Protein AF-K2CWU6-F1 (afdb_monomer_lite)

Structure (mmCIF, N/CA/C/O backbone):
data_AF-K2CWU6-F1
#
_entry.id   AF-K2CWU6-F1
#
loop_
_atom_site.group_PDB
_atom_site.id
_atom_site.type_symbol
_atom_site.label_atom_id
_atom_site.label_alt_id
_atom_site.label_comp_id
_atom_site.label_asym_id
_atom_site.label_entity_id
_atom_site.label_seq_id
_atom_site.pdbx_PDB_ins_code
_atom_site.Cartn_x
_atom_site.Cartn_y
_atom_site.Cartn_z
_atom_site.occupancy
_atom_site.B_iso_or_equiv
_atom_site.auth_seq_id
_atom_site.auth_comp_id
_atom_site.auth_asym_id
_atom_site.auth_atom_id
_atom_site.pdbx_PDB_model_num
ATOM 1 N N . MET A 1 1 ? 36.953 8.836 18.615 1.00 40.66 1 MET A N 1
ATOM 2 C CA . MET A 1 1 ? 35.866 9.264 17.714 1.00 40.66 1 MET A CA 1
ATOM 3 C C . MET A 1 1 ? 35.891 8.273 16.570 1.00 40.66 1 MET A C 1
ATOM 5 O O . MET A 1 1 ? 36.720 8.415 15.684 1.00 40.66 1 MET A O 1
ATOM 9 N N . GLU A 1 2 ? 35.146 7.178 16.708 1.00 48.53 2 GLU A N 1
ATOM 10 C CA . GLU A 1 2 ? 35.132 6.111 15.705 1.00 48.53 2 GLU A CA 1
ATOM 11 C C . GLU A 1 2 ? 34.249 6.539 14.537 1.00 48.53 2 GLU A C 1
ATOM 13 O O . GLU A 1 2 ? 33.103 6.945 14.738 1.00 48.53 2 GLU A O 1
ATOM 18 N N . LEU A 1 3 ? 34.817 6.512 13.331 1.00 49.72 3 LEU A N 1
ATOM 19 C CA . LEU A 1 3 ? 34.055 6.625 12.099 1.00 49.72 3 LEU A CA 1
ATOM 20 C C . LEU A 1 3 ? 33.172 5.383 12.006 1.00 49.72 3 LEU A C 1
ATOM 22 O O . LEU A 1 3 ? 33.676 4.281 11.820 1.00 49.72 3 LEU A O 1
ATOM 26 N N . THR A 1 4 ? 31.862 5.561 12.138 1.00 55.44 4 THR A N 1
ATOM 27 C CA . THR A 1 4 ? 30.893 4.558 11.715 1.00 55.44 4 THR A CA 1
ATOM 28 C C . THR A 1 4 ? 31.068 4.350 10.214 1.00 55.44 4 THR A C 1
ATOM 30 O O . THR A 1 4 ? 30.602 5.153 9.405 1.00 55.44 4 THR A O 1
ATOM 33 N N . GLU A 1 5 ? 31.778 3.283 9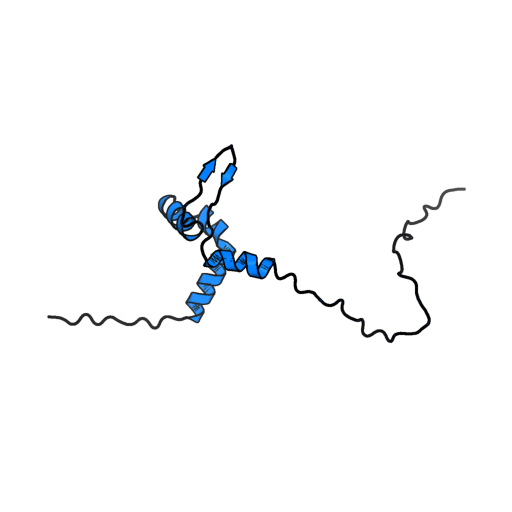.846 1.00 54.34 5 GLU A N 1
ATOM 34 C CA . GLU A 1 5 ? 31.727 2.695 8.512 1.00 54.34 5 GLU A CA 1
ATOM 35 C C . GLU A 1 5 ? 30.267 2.340 8.223 1.00 54.34 5 GLU A C 1
ATOM 37 O O . GLU A 1 5 ? 29.725 1.327 8.660 1.00 54.34 5 GLU A O 1
ATOM 42 N N . MET A 1 6 ? 29.587 3.249 7.533 1.00 57.53 6 MET A N 1
ATOM 43 C CA . MET A 1 6 ? 28.264 3.013 6.992 1.00 57.53 6 MET A CA 1
ATOM 44 C C . MET A 1 6 ? 28.461 2.099 5.786 1.00 57.53 6 MET A C 1
ATOM 46 O O . MET A 1 6 ? 28.736 2.570 4.684 1.00 57.53 6 MET A O 1
ATOM 50 N N . HIS A 1 7 ? 28.404 0.787 6.020 1.00 53.47 7 HIS A N 1
ATOM 51 C CA . HIS A 1 7 ? 28.363 -0.208 4.957 1.00 53.47 7 HIS A CA 1
ATOM 52 C C . HIS A 1 7 ? 27.221 0.161 4.007 1.00 53.47 7 HIS A C 1
ATOM 54 O O . HIS A 1 7 ? 26.045 0.058 4.354 1.00 53.47 7 HIS A O 1
ATOM 60 N N . ALA A 1 8 ? 27.574 0.649 2.820 1.00 58.06 8 ALA A N 1
ATOM 61 C CA . ALA A 1 8 ? 26.636 0.783 1.727 1.00 58.06 8 ALA A CA 1
ATOM 62 C C . ALA A 1 8 ? 26.312 -0.639 1.264 1.00 58.06 8 ALA A C 1
ATOM 64 O O . ALA A 1 8 ? 27.078 -1.238 0.513 1.00 58.06 8 ALA A O 1
ATOM 65 N N . GLU A 1 9 ? 25.222 -1.209 1.778 1.00 66.56 9 GLU A N 1
ATOM 66 C CA . GLU A 1 9 ? 24.635 -2.399 1.172 1.00 66.56 9 GLU A CA 1
ATOM 67 C C . GLU A 1 9 ? 24.347 -2.073 -0.293 1.00 66.56 9 GLU A C 1
ATOM 69 O O . GLU A 1 9 ? 23.639 -1.112 -0.613 1.00 66.56 9 GLU A O 1
ATOM 74 N N . GLU A 1 10 ? 24.960 -2.842 -1.189 1.00 71.50 10 GLU A N 1
ATOM 75 C CA . GLU A 1 10 ? 24.742 -2.729 -2.621 1.00 71.50 10 GLU A CA 1
ATOM 76 C C . GLU A 1 10 ? 23.289 -3.141 -2.893 1.00 71.50 10 GLU A C 1
ATOM 78 O O . GLU A 1 10 ? 22.930 -4.317 -2.895 1.00 71.50 10 GLU A O 1
ATOM 83 N N . MET A 1 11 ? 22.410 -2.144 -2.993 1.00 73.88 11 MET A N 1
ATOM 84 C CA . MET A 1 11 ? 20.978 -2.366 -3.133 1.00 73.88 11 MET A CA 1
ATOM 85 C C . MET A 1 11 ? 20.679 -2.881 -4.542 1.00 73.88 11 MET A C 1
ATOM 87 O O . MET A 1 11 ? 20.792 -2.139 -5.520 1.00 73.88 11 MET A O 1
ATOM 91 N N . ASP A 1 12 ? 20.254 -4.141 -4.644 1.00 88.31 12 ASP A N 1
ATOM 92 C CA . ASP A 1 12 ? 19.785 -4.721 -5.901 1.00 88.31 12 ASP A CA 1
ATOM 93 C C . ASP A 1 12 ? 18.472 -4.046 -6.329 1.00 88.31 12 ASP A C 1
ATOM 95 O O . ASP A 1 12 ? 17.373 -4.348 -5.852 1.00 88.31 12 ASP A O 1
ATOM 99 N N . VAL A 1 13 ? 18.600 -3.100 -7.259 1.00 90.19 13 VAL A N 1
ATOM 100 C CA . VAL A 1 13 ? 17.476 -2.364 -7.845 1.00 90.19 13 VAL A CA 1
ATOM 101 C C . VAL A 1 13 ? 16.485 -3.316 -8.521 1.00 90.19 13 VAL A C 1
ATOM 103 O O . VAL A 1 13 ? 15.278 -3.076 -8.471 1.00 90.19 13 VAL A O 1
ATOM 106 N N . GLY A 1 14 ? 16.962 -4.408 -9.124 1.00 91.25 14 GLY A N 1
ATOM 107 C CA . GLY A 1 14 ? 16.116 -5.412 -9.765 1.00 91.25 14 GLY A CA 1
ATOM 108 C C . GLY A 1 14 ? 15.235 -6.136 -8.753 1.00 91.25 14 GLY A C 1
ATOM 109 O O . GLY A 1 14 ? 14.019 -6.225 -8.947 1.00 91.25 14 GLY A O 1
ATOM 110 N N . ALA A 1 15 ? 15.822 -6.574 -7.638 1.00 90.06 15 ALA A N 1
ATOM 111 C CA . ALA A 1 15 ? 15.080 -7.182 -6.536 1.00 90.06 15 ALA A CA 1
ATOM 112 C C . ALA A 1 15 ? 14.052 -6.210 -5.930 1.00 90.06 15 ALA A C 1
ATOM 114 O O . ALA A 1 15 ? 12.904 -6.593 -5.688 1.00 90.06 15 ALA A O 1
ATOM 115 N N . LEU A 1 16 ? 14.426 -4.939 -5.747 1.00 90.56 16 LEU A N 1
ATOM 116 C CA . LEU A 1 16 ? 13.526 -3.914 -5.213 1.00 90.56 16 LEU A CA 1
ATOM 117 C C . LEU A 1 16 ? 12.327 -3.663 -6.136 1.00 90.56 16 LEU A C 1
ATOM 119 O O . LEU A 1 16 ? 11.187 -3.581 -5.671 1.00 90.56 16 LEU A O 1
ATOM 123 N N . LEU A 1 17 ? 12.566 -3.568 -7.445 1.00 90.88 17 LEU A N 1
ATOM 124 C CA . LEU A 1 17 ? 11.499 -3.405 -8.429 1.00 90.88 17 LEU A CA 1
ATOM 125 C C . LEU A 1 17 ? 10.582 -4.628 -8.457 1.00 90.88 17 LEU A C 1
ATOM 127 O O . LEU A 1 17 ? 9.364 -4.465 -8.430 1.00 90.88 17 LEU A O 1
ATOM 131 N N . ALA A 1 18 ? 11.139 -5.842 -8.461 1.00 91.12 18 ALA A N 1
ATOM 132 C CA . ALA A 1 18 ? 10.354 -7.075 -8.427 1.00 91.12 18 ALA A CA 1
ATOM 133 C C . ALA A 1 18 ? 9.447 -7.137 -7.187 1.00 91.12 18 ALA A C 1
ATOM 135 O O . ALA A 1 18 ? 8.259 -7.450 -7.300 1.00 91.12 18 ALA A O 1
ATOM 136 N N . TYR A 1 19 ? 9.980 -6.760 -6.022 1.00 90.12 19 TYR A N 1
ATOM 137 C CA . TYR A 1 19 ? 9.201 -6.641 -4.795 1.00 90.12 19 TYR A CA 1
ATOM 138 C C . TYR A 1 19 ? 8.080 -5.604 -4.930 1.00 90.12 19 TYR A C 1
ATOM 140 O O . TYR A 1 19 ? 6.928 -5.916 -4.635 1.00 90.12 19 TYR A O 1
ATOM 148 N N . ALA A 1 20 ? 8.387 -4.395 -5.412 1.00 88.69 20 ALA A N 1
ATOM 149 C CA . ALA A 1 20 ? 7.396 -3.335 -5.582 1.00 88.69 20 ALA A CA 1
ATOM 150 C C . ALA A 1 20 ? 6.263 -3.753 -6.535 1.00 88.69 20 ALA A C 1
ATOM 152 O O . ALA A 1 20 ? 5.091 -3.532 -6.231 1.00 88.69 20 ALA A O 1
ATOM 153 N N . TYR A 1 21 ? 6.593 -4.410 -7.652 1.00 88.25 21 TYR A N 1
ATOM 154 C CA . TYR A 1 21 ? 5.603 -4.944 -8.588 1.00 88.25 21 TYR A CA 1
ATOM 155 C C . TYR A 1 21 ? 4.697 -5.985 -7.942 1.00 88.25 21 TYR A C 1
ATOM 157 O O . TYR A 1 21 ? 3.479 -5.931 -8.126 1.00 88.25 21 TYR A O 1
ATOM 165 N N . ASN A 1 22 ? 5.277 -6.924 -7.194 1.00 90.31 22 ASN A N 1
ATOM 166 C CA . ASN A 1 22 ? 4.497 -7.944 -6.511 1.00 90.31 22 ASN A CA 1
ATOM 167 C C . ASN A 1 22 ? 3.592 -7.311 -5.447 1.00 90.31 22 ASN A C 1
ATOM 169 O O . ASN A 1 22 ? 2.392 -7.556 -5.442 1.00 90.31 22 ASN A O 1
ATOM 173 N N . PHE A 1 23 ? 4.140 -6.407 -4.632 1.00 89.56 23 PHE A N 1
ATOM 174 C CA . PHE A 1 23 ? 3.397 -5.691 -3.600 1.00 89.56 23 PHE A CA 1
ATOM 175 C C . PHE A 1 23 ? 2.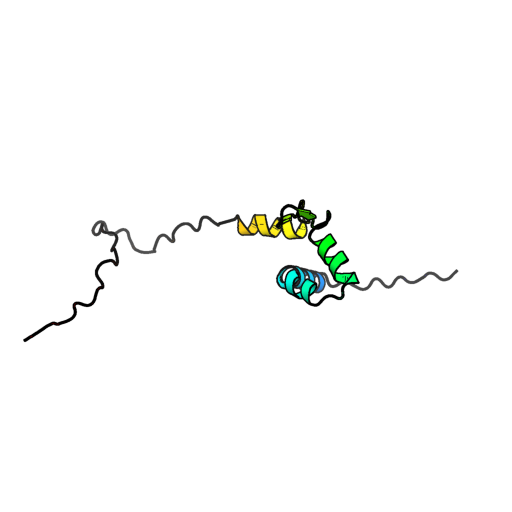188 -4.937 -4.162 1.00 89.56 23 PHE A C 1
ATOM 177 O O . PHE A 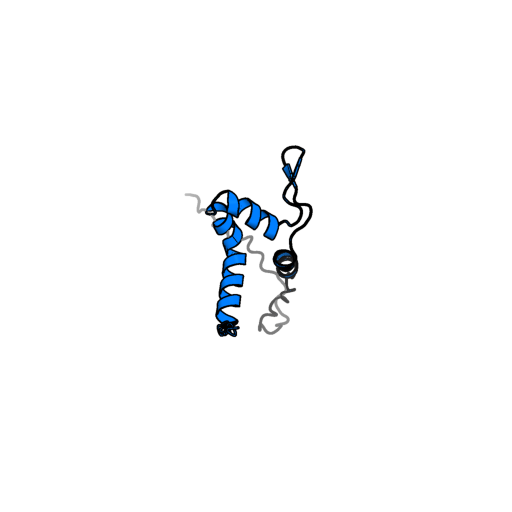1 23 ? 1.099 -5.055 -3.611 1.00 89.56 23 PHE A O 1
ATOM 184 N N . ILE A 1 24 ? 2.344 -4.197 -5.267 1.00 88.62 24 ILE A N 1
ATOM 185 C CA . ILE A 1 24 ? 1.230 -3.462 -5.893 1.00 88.62 24 ILE A CA 1
ATOM 186 C C . ILE A 1 24 ? 0.124 -4.419 -6.367 1.00 88.62 24 ILE A C 1
ATOM 188 O O . ILE A 1 24 ? -1.052 -4.075 -6.277 1.00 88.62 24 ILE A O 1
ATOM 192 N N . ARG A 1 25 ? 0.487 -5.614 -6.854 1.00 87.25 25 ARG A N 1
ATOM 193 C CA . ARG A 1 25 ? -0.456 -6.628 -7.361 1.00 87.25 25 ARG A CA 1
ATOM 194 C C . ARG A 1 25 ? -1.161 -7.429 -6.273 1.00 87.25 25 ARG A C 1
ATOM 196 O O . ARG A 1 25 ? -2.190 -8.016 -6.573 1.00 87.25 25 ARG A O 1
ATOM 203 N N . THR A 1 26 ? -0.587 -7.498 -5.076 1.00 92.06 26 THR A N 1
ATOM 204 C CA . THR A 1 26 ? -1.104 -8.294 -3.954 1.00 92.06 26 THR A CA 1
ATOM 205 C C . THR A 1 26 ? -1.400 -7.427 -2.732 1.00 92.06 26 THR A C 1
ATOM 207 O O . THR A 1 26 ? -1.362 -7.907 -1.593 1.00 92.06 26 THR A O 1
ATOM 210 N N . VAL A 1 27 ? -1.620 -6.126 -2.931 1.00 90.62 27 VAL A N 1
ATOM 211 C CA . VAL A 1 27 ? -1.754 -5.145 -1.847 1.00 90.62 27 VAL A CA 1
ATOM 212 C C . VAL A 1 27 ? -2.983 -5.432 -0.981 1.00 90.62 27 VAL A C 1
ATOM 214 O O . VAL A 1 27 ? -2.953 -5.233 0.231 1.00 90.62 27 VAL A O 1
ATOM 217 N N . GLU A 1 28 ? -4.047 -5.953 -1.584 1.00 89.94 28 GLU A N 1
ATOM 218 C CA . GLU A 1 28 ? -5.296 -6.330 -0.933 1.00 89.94 28 GLU A CA 1
ATOM 219 C C . GLU A 1 28 ? -5.111 -7.516 0.015 1.00 89.94 28 GLU A C 1
ATOM 221 O O . GLU A 1 28 ? -5.552 -7.454 1.163 1.00 89.94 28 GLU A O 1
ATOM 226 N N . ILE A 1 29 ? -4.382 -8.547 -0.423 1.00 93.19 29 ILE A N 1
ATOM 227 C CA . ILE A 1 29 ? -4.021 -9.704 0.407 1.00 93.19 29 ILE A CA 1
ATOM 228 C C . ILE A 1 29 ? -3.086 -9.244 1.528 1.00 93.19 29 ILE A C 1
ATOM 230 O O . ILE A 1 29 ? -3.307 -9.536 2.699 1.00 93.19 29 ILE A O 1
ATOM 234 N N . THR A 1 30 ? -2.096 -8.416 1.183 1.00 92.19 30 THR A N 1
ATOM 235 C CA . THR A 1 30 ? -1.135 -7.866 2.148 1.00 92.19 30 THR A CA 1
ATOM 236 C C . THR A 1 30 ? -1.832 -7.054 3.242 1.00 92.19 30 THR A C 1
ATOM 238 O O . THR A 1 30 ? -1.465 -7.141 4.412 1.00 92.19 30 THR A O 1
ATOM 241 N N . TRP A 1 31 ? -2.858 -6.271 2.896 1.00 92.69 31 TRP A N 1
ATOM 242 C CA . TRP A 1 31 ? -3.654 -5.531 3.874 1.00 92.69 31 TRP A CA 1
ATOM 243 C C . TRP A 1 31 ? -4.558 -6.448 4.706 1.00 92.69 31 TRP A C 1
ATOM 245 O O . TRP A 1 31 ? -4.736 -6.209 5.904 1.00 92.69 31 TRP A O 1
ATOM 255 N N . LEU A 1 32 ? -5.128 -7.495 4.101 1.00 93.12 32 LEU A N 1
ATOM 256 C CA . LEU A 1 32 ? -5.976 -8.461 4.797 1.00 93.12 32 LEU A CA 1
ATOM 257 C C . LEU A 1 32 ? -5.201 -9.182 5.909 1.00 93.12 32 LEU A C 1
ATOM 259 O O . LEU A 1 32 ? -5.689 -9.223 7.044 1.00 93.12 32 LEU A O 1
ATOM 263 N N . ASP A 1 33 ? -3.991 -9.641 5.594 1.00 95.12 33 ASP A N 1
ATOM 264 C CA . ASP A 1 33 ? -3.140 -10.448 6.476 1.00 95.12 33 ASP A CA 1
ATOM 265 C C . ASP A 1 33 ? -2.326 -9.613 7.479 1.00 95.12 33 ASP A C 1
ATOM 267 O O . ASP A 1 33 ? -1.802 -10.135 8.465 1.00 95.12 33 ASP A O 1
ATOM 271 N N . ALA A 1 34 ? -2.211 -8.301 7.258 1.00 93.31 34 ALA A N 1
ATOM 272 C CA . ALA A 1 34 ? -1.434 -7.428 8.127 1.00 93.31 34 ALA A CA 1
ATOM 273 C C . ALA A 1 34 ? -2.017 -7.334 9.556 1.00 93.31 34 ALA A C 1
ATOM 275 O O . ALA A 1 34 ? -3.236 -7.284 9.742 1.00 93.31 34 ALA A O 1
ATOM 276 N N . PRO A 1 35 ? -1.171 -7.201 10.594 1.00 94.56 35 PRO A N 1
ATOM 277 C CA . PRO A 1 35 ? -1.640 -6.865 11.936 1.00 94.56 35 PRO A CA 1
ATOM 278 C C . PRO A 1 35 ? -2.251 -5.457 11.960 1.00 94.56 35 PRO A C 1
ATOM 280 O O . PRO A 1 35 ? -1.8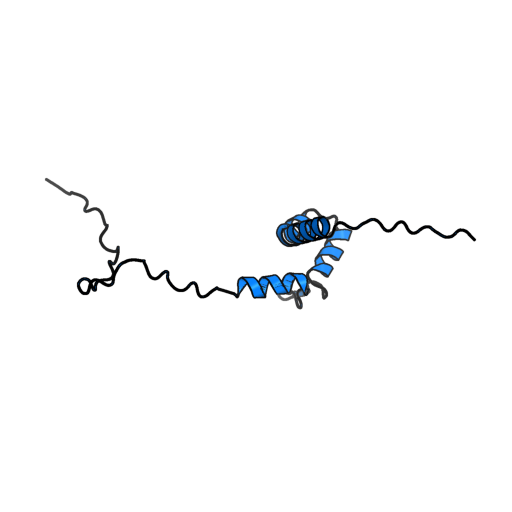97 -4.602 11.146 1.00 94.56 35 PRO A O 1
ATOM 283 N N . PHE A 1 36 ? -3.143 -5.194 12.920 1.00 89.56 36 PHE A N 1
ATOM 284 C CA . PHE A 1 36 ? -3.922 -3.949 13.006 1.00 89.56 36 PHE A CA 1
ATOM 285 C C . PHE A 1 36 ? -3.070 -2.672 12.868 1.00 89.56 36 PHE A C 1
ATOM 287 O O . PHE A 1 36 ? -3.371 -1.810 12.041 1.00 89.56 36 PHE A O 1
ATOM 294 N N . GLU A 1 37 ? -1.952 -2.599 13.592 1.00 88.62 37 GLU A N 1
ATOM 295 C CA . GLU A 1 37 ? -1.016 -1.463 13.546 1.00 88.62 37 GLU A CA 1
ATOM 296 C C . GLU A 1 37 ? -0.433 -1.213 12.145 1.00 88.62 37 GLU A C 1
ATOM 298 O O . GLU A 1 37 ? -0.194 -0.072 11.738 1.00 88.62 37 GLU A O 1
ATOM 303 N N . SER A 1 38 ? -0.221 -2.280 11.374 1.00 91.19 38 SER A N 1
ATOM 304 C CA . SER A 1 38 ? 0.282 -2.207 10.003 1.00 91.19 38 SER A CA 1
ATOM 305 C C . SER A 1 38 ? -0.828 -1.909 8.997 1.00 91.19 38 SER A C 1
ATOM 307 O O . SER A 1 38 ? -0.565 -1.224 8.010 1.00 91.19 38 SER A O 1
ATOM 309 N N . LYS A 1 39 ? -2.075 -2.333 9.254 1.00 91.62 39 LYS A N 1
ATOM 310 C CA . LYS A 1 39 ? -3.223 -2.038 8.378 1.00 91.62 39 LYS A CA 1
ATOM 311 C C . LYS A 1 39 ? -3.441 -0.545 8.207 1.00 91.62 39 LYS A C 1
ATOM 313 O O . LYS A 1 39 ? -3.617 -0.089 7.081 1.00 91.62 39 LYS A O 1
ATOM 318 N N . ILE A 1 40 ? -3.369 0.228 9.293 1.00 88.81 40 ILE A N 1
ATOM 319 C CA . ILE A 1 40 ? -3.533 1.688 9.224 1.00 88.81 40 ILE A CA 1
ATOM 320 C C . ILE A 1 40 ? -2.408 2.322 8.397 1.00 88.81 40 ILE A C 1
ATOM 322 O O . ILE A 1 40 ? -2.663 3.209 7.581 1.00 88.81 40 ILE A O 1
ATOM 326 N N . LYS A 1 41 ? -1.165 1.854 8.561 1.00 90.38 41 LYS A N 1
ATOM 327 C CA . LYS A 1 41 ? -0.014 2.350 7.789 1.00 90.38 41 LYS A CA 1
ATOM 328 C C . LYS A 1 41 ? -0.156 2.034 6.300 1.00 90.38 41 LYS A C 1
ATOM 330 O O . LYS A 1 41 ? 0.008 2.930 5.477 1.00 90.38 41 LYS A O 1
ATOM 335 N N . LEU A 1 42 ? -0.518 0.796 5.961 1.00 90.69 42 LEU A N 1
ATOM 336 C CA . LEU A 1 42 ? -0.775 0.367 4.583 1.00 90.69 42 LEU A CA 1
ATOM 337 C C . LEU A 1 42 ? -1.939 1.143 3.964 1.00 90.69 42 LEU A C 1
ATOM 339 O O . LEU A 1 42 ? -1.840 1.633 2.844 1.00 90.69 42 LEU A O 1
ATOM 343 N N . GLN A 1 43 ? -3.020 1.339 4.713 1.00 89.75 43 GLN A N 1
ATOM 344 C CA . GLN A 1 43 ? -4.165 2.108 4.245 1.00 89.75 43 GLN A CA 1
ATOM 345 C C . GLN A 1 43 ? -3.791 3.568 3.974 1.00 89.75 43 GLN A C 1
ATOM 347 O O . GLN A 1 43 ? -4.227 4.114 2.969 1.00 89.75 43 GLN A O 1
ATOM 352 N N . ARG A 1 44 ? -2.936 4.182 4.802 1.00 89.12 44 ARG A N 1
ATOM 353 C CA . ARG A 1 44 ? -2.402 5.535 4.560 1.00 89.12 44 ARG A CA 1
ATOM 354 C C . ARG A 1 44 ? -1.423 5.602 3.386 1.00 89.12 44 ARG A C 1
ATOM 356 O O . ARG A 1 44 ? -1.336 6.636 2.733 1.00 89.12 44 ARG A O 1
ATOM 363 N N . LEU A 1 45 ? -0.708 4.518 3.089 1.00 89.06 45 LEU A N 1
ATOM 364 C CA . LEU A 1 45 ? 0.145 4.425 1.900 1.00 89.06 45 LEU A CA 1
ATOM 365 C C . LEU A 1 45 ? -0.688 4.451 0.607 1.00 89.06 45 LEU A C 1
ATOM 367 O O . LEU A 1 45 ? -0.296 5.080 -0.377 1.00 89.06 45 LEU A O 1
ATOM 371 N N . ILE A 1 46 ? -1.841 3.780 0.612 1.00 89.06 46 ILE A N 1
ATOM 372 C CA . ILE A 1 46 ? -2.753 3.704 -0.540 1.00 89.06 46 ILE A CA 1
ATOM 373 C C . ILE A 1 46 ? -3.624 4.967 -0.623 1.00 89.06 46 ILE A C 1
ATOM 375 O O . ILE A 1 46 ? -3.753 5.569 -1.691 1.00 89.06 46 ILE A O 1
ATOM 379 N N . PHE A 1 47 ? -4.165 5.401 0.517 1.00 90.00 47 PHE A N 1
ATOM 380 C CA . PHE A 1 47 ? -5.038 6.560 0.688 1.00 90.00 47 PHE A CA 1
ATOM 381 C C . PHE A 1 47 ? -4.401 7.552 1.674 1.00 90.00 47 PHE A C 1
ATOM 383 O O . PHE A 1 47 ? -4.653 7.476 2.878 1.00 90.00 47 PHE A O 1
ATOM 390 N N . PRO A 1 48 ? -3.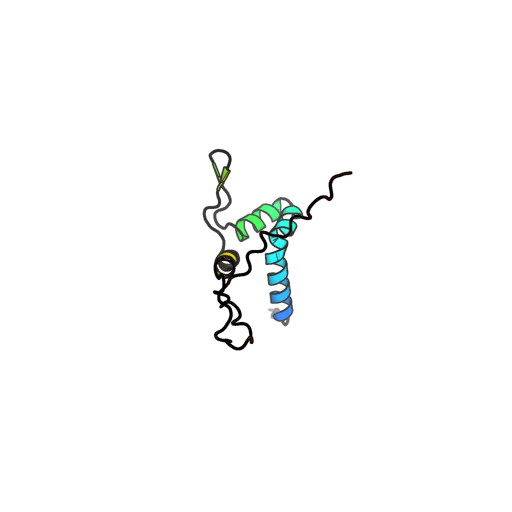588 8.514 1.201 1.00 89.25 48 PRO A N 1
ATOM 391 C CA . PRO A 1 48 ? -2.848 9.434 2.074 1.00 89.25 48 PRO A CA 1
ATOM 392 C C . PRO A 1 48 ? -3.724 10.276 3.003 1.00 89.25 48 PRO A C 1
ATOM 394 O O . PRO A 1 48 ? -3.284 10.674 4.077 1.00 89.25 48 PRO A O 1
ATOM 397 N N . LEU A 1 49 ? -4.965 10.541 2.594 1.00 87.81 49 LEU A N 1
ATOM 398 C CA . LEU A 1 49 ? -5.954 11.277 3.384 1.00 87.81 49 LEU A CA 1
ATOM 399 C C . LEU A 1 49 ? -6.827 10.357 4.257 1.00 87.81 49 LEU A C 1
ATOM 401 O O . LEU A 1 49 ? -7.709 10.832 4.960 1.00 87.81 49 LEU A O 1
ATOM 405 N N . GLY A 1 50 ? -6.566 9.049 4.240 1.00 86.19 50 GLY A N 1
ATOM 406 C CA . GLY A 1 50 ? -7.391 8.039 4.887 1.00 86.19 50 GLY A CA 1
ATOM 407 C C . GLY A 1 50 ? -8.621 7.654 4.067 1.00 86.19 50 GLY A C 1
ATOM 408 O O . GLY A 1 50 ? -8.777 8.036 2.906 1.00 86.19 50 GLY A O 1
ATOM 409 N N . VAL A 1 51 ? -9.476 6.848 4.692 1.00 85.50 51 VAL A N 1
ATOM 410 C CA . VAL A 1 51 ? -10.780 6.448 4.156 1.00 85.50 51 VAL A CA 1
ATOM 411 C C . VAL A 1 51 ? -11.836 6.989 5.103 1.00 85.50 51 VAL A C 1
ATOM 413 O O . VAL A 1 51 ? -11.742 6.788 6.314 1.00 85.50 51 VAL A O 1
ATOM 416 N N . GLU A 1 52 ? -12.826 7.670 4.547 1.00 85.31 52 GLU A N 1
ATOM 417 C CA . GLU A 1 52 ? -13.954 8.213 5.291 1.00 85.31 52 GLU A CA 1
ATOM 418 C C . GLU A 1 52 ? -15.159 7.294 5.116 1.00 85.31 52 GLU A C 1
ATOM 420 O O . GLU A 1 52 ? -15.345 6.691 4.061 1.00 85.31 52 GLU A O 1
ATOM 425 N N . TYR A 1 53 ? -15.990 7.177 6.147 1.00 84.25 53 TYR A N 1
ATOM 426 C CA . TYR A 1 53 ? -17.266 6.479 6.048 1.00 84.25 53 TYR A CA 1
ATOM 427 C C . TYR A 1 53 ? -18.388 7.491 6.236 1.00 84.25 53 TYR A C 1
ATOM 429 O O . TYR A 1 53 ? -18.549 8.051 7.320 1.00 84.25 53 TYR A O 1
ATOM 437 N N . ALA A 1 54 ? -19.147 7.740 5.173 1.00 85.06 54 ALA A N 1
ATOM 438 C CA . ALA A 1 54 ? -20.245 8.696 5.161 1.00 85.06 54 ALA A CA 1
ATOM 439 C C . ALA A 1 54 ? -21.424 8.118 4.374 1.00 85.06 54 ALA A C 1
ATOM 441 O O . ALA A 1 54 ? -21.241 7.461 3.353 1.00 85.06 54 ALA A O 1
ATOM 442 N N . ASN A 1 55 ? -22.649 8.360 4.848 1.00 85.00 55 ASN A N 1
ATOM 443 C CA . ASN A 1 55 ? -23.886 7.943 4.173 1.00 85.00 55 ASN A CA 1
ATOM 444 C C . ASN A 1 55 ? -23.956 6.440 3.829 1.00 85.00 55 ASN A C 1
ATOM 446 O O . ASN A 1 55 ? -24.498 6.058 2.795 1.00 85.00 55 ASN A O 1
ATOM 450 N N . GLY A 1 56 ? -23.399 5.576 4.683 1.00 88.44 56 GLY A N 1
ATOM 451 C CA . GLY A 1 56 ? -23.403 4.127 4.451 1.00 88.44 56 GLY A CA 1
ATOM 452 C C . GLY A 1 56 ? -22.373 3.641 3.427 1.00 88.44 56 GLY A C 1
ATOM 453 O O . GLY A 1 56 ? -22.406 2.476 3.037 1.00 88.44 56 GLY A O 1
ATOM 454 N N . GLN A 1 57 ? -21.475 4.516 2.971 1.00 84.06 57 GLN A N 1
ATOM 455 C CA . GLN A 1 57 ? -20.466 4.205 1.966 1.00 84.06 57 GLN A CA 1
ATOM 456 C C . GLN A 1 57 ? -19.072 4.605 2.445 1.00 84.06 57 GLN A C 1
ATOM 458 O O . GLN A 1 57 ? -18.892 5.582 3.174 1.00 84.06 57 GLN A O 1
ATOM 463 N N . PHE A 1 58 ? -18.072 3.843 2.006 1.00 81.00 58 PHE A N 1
ATOM 464 C CA . PHE A 1 58 ? -16.678 4.240 2.140 1.00 81.00 58 PHE A CA 1
ATOM 465 C C . PHE A 1 58 ? -16.315 5.184 0.995 1.00 81.00 58 PHE A C 1
ATOM 467 O O . PHE A 1 58 ? -16.485 4.844 -0.174 1.00 81.00 58 PHE A O 1
ATOM 474 N N . SER A 1 59 ? -15.807 6.360 1.344 1.00 73.56 59 SER A N 1
ATOM 475 C CA . SER A 1 59 ? -15.294 7.363 0.422 1.00 73.56 59 SER A CA 1
ATOM 476 C C . SER A 1 59 ? -13.777 7.455 0.553 1.00 73.56 59 SER A C 1
ATOM 478 O O . SER A 1 59 ? -13.218 7.439 1.654 1.00 73.56 59 SER A O 1
ATOM 480 N N . ASN A 1 60 ? -13.097 7.540 -0.586 1.00 73.31 60 ASN A N 1
ATOM 481 C CA . ASN A 1 60 ? -11.649 7.646 -0.689 1.00 73.31 60 ASN A CA 1
ATOM 482 C C . ASN A 1 60 ? -11.268 8.951 -1.413 1.00 73.31 60 ASN A C 1
ATOM 484 O O . ASN A 1 60 ? -11.198 8.993 -2.638 1.00 73.31 60 ASN A O 1
ATOM 488 N N . PRO A 1 61 ? -10.964 10.041 -0.689 1.00 71.38 61 PRO A N 1
ATOM 489 C CA . PRO A 1 61 ? -10.799 11.351 -1.321 1.00 71.38 61 PRO A CA 1
ATOM 490 C C . PRO A 1 61 ? -9.561 11.453 -2.229 1.00 71.38 61 PRO A C 1
ATOM 492 O O . PRO A 1 61 ? -9.495 12.342 -3.079 1.00 71.38 61 PRO A O 1
ATOM 495 N N . LYS A 1 62 ? -8.549 10.581 -2.063 1.00 84.12 62 LYS A N 1
ATOM 496 C CA . LYS A 1 62 ? -7.319 10.626 -2.870 1.00 84.12 62 LYS A CA 1
ATOM 497 C C . LYS A 1 62 ? -6.537 9.311 -2.847 1.00 84.12 62 LYS A C 1
ATOM 499 O O . LYS A 1 62 ? -6.108 8.874 -1.783 1.00 84.12 62 LYS A O 1
ATOM 504 N N . LEU A 1 63 ? -6.266 8.749 -4.027 1.00 87.44 63 LEU A N 1
ATOM 505 C CA . LEU A 1 63 ? -5.277 7.680 -4.219 1.00 87.44 63 LEU A CA 1
ATOM 506 C C . LEU A 1 63 ? -3.849 8.238 -4.226 1.00 87.44 63 LEU A C 1
ATOM 508 O O . LEU A 1 63 ? -3.603 9.351 -4.713 1.00 87.44 63 LEU A O 1
ATOM 512 N N . SER A 1 64 ? -2.896 7.461 -3.714 1.00 88.38 64 SER A N 1
ATOM 513 C CA . SER A 1 64 ? -1.480 7.805 -3.815 1.00 88.38 64 SER A CA 1
ATOM 514 C C . SER A 1 64 ? -0.972 7.692 -5.264 1.00 88.38 64 SER A C 1
ATOM 516 O O . SER A 1 64 ? -1.543 6.952 -6.071 1.00 88.38 64 SER A O 1
ATOM 518 N N . PRO A 1 65 ? 0.088 8.436 -5.638 1.00 85.94 65 PRO A N 1
ATOM 519 C CA . PRO A 1 65 ? 0.580 8.473 -7.018 1.00 85.94 65 PRO A CA 1
ATOM 520 C C . PRO A 1 65 ? 0.911 7.099 -7.609 1.00 85.94 65 PRO A C 1
ATOM 522 O O . PRO A 1 65 ? 0.650 6.879 -8.787 1.00 85.94 65 PRO A O 1
ATOM 525 N N . LEU A 1 66 ? 1.418 6.170 -6.789 1.00 81.56 66 LEU A N 1
ATOM 526 C CA . LEU A 1 66 ? 1.748 4.807 -7.218 1.00 81.56 66 LEU A CA 1
ATOM 527 C C . LEU A 1 66 ? 0.528 4.067 -7.779 1.00 81.56 66 LEU A C 1
ATOM 529 O O . LEU A 1 66 ? 0.629 3.406 -8.807 1.00 81.56 66 LEU A O 1
ATOM 533 N N . PHE A 1 67 ? -0.632 4.224 -7.139 1.00 82.69 67 PHE A N 1
ATOM 534 C CA . PHE A 1 67 ? -1.866 3.552 -7.548 1.00 82.69 67 PHE A CA 1
ATOM 535 C C . PHE A 1 67 ? -2.655 4.343 -8.596 1.00 82.69 67 PHE A C 1
ATOM 537 O O . PHE A 1 67 ? -3.419 3.748 -9.349 1.00 82.69 67 PHE A O 1
ATOM 544 N N . LYS A 1 68 ? -2.432 5.660 -8.728 1.00 82.44 68 LYS A N 1
ATOM 545 C CA . LYS A 1 68 ? -3.018 6.459 -9.822 1.00 82.44 68 LYS A CA 1
ATOM 546 C C . LYS A 1 68 ? -2.563 6.000 -11.205 1.00 82.44 68 LYS A C 1
ATOM 548 O O . LYS A 1 68 ? -3.328 6.089 -12.156 1.00 82.44 68 LYS A O 1
ATOM 553 N N . LEU A 1 69 ? -1.333 5.498 -11.321 1.00 77.38 69 LEU A N 1
ATOM 554 C CA . LEU A 1 69 ? -0.816 4.985 -12.592 1.00 77.38 69 LEU A CA 1
ATOM 555 C C . LEU A 1 69 ? -1.630 3.791 -13.108 1.00 77.38 69 LEU A C 1
ATOM 557 O O . LEU A 1 69 ? -1.776 3.641 -14.316 1.00 77.38 69 LEU A O 1
ATOM 561 N N . ILE A 1 70 ? -2.207 2.981 -12.214 1.00 74.06 70 ILE A N 1
ATOM 562 C CA . ILE A 1 70 ? -3.041 1.833 -12.597 1.00 74.06 70 ILE A CA 1
ATOM 563 C C . ILE A 1 70 ? -4.255 2.297 -13.410 1.00 74.06 70 ILE A C 1
ATOM 565 O O . ILE A 1 70 ? -4.584 1.675 -14.414 1.00 74.06 70 ILE A O 1
ATOM 569 N N . GLU A 1 71 ? -4.885 3.410 -13.024 1.00 69.69 71 GLU A N 1
ATOM 570 C CA . GLU A 1 71 ? -6.027 3.981 -13.749 1.00 69.69 71 GLU A CA 1
ATOM 571 C C . GLU A 1 71 ? -5.631 4.452 -15.155 1.00 69.69 71 GLU A C 1
ATOM 573 O O . GLU A 1 71 ? -6.360 4.202 -16.114 1.00 69.69 71 GLU A O 1
ATOM 578 N N . ILE A 1 72 ? -4.450 5.063 -15.295 1.00 68.38 72 ILE A N 1
ATOM 579 C CA . ILE A 1 72 ? -3.915 5.521 -16.586 1.00 68.38 72 ILE A CA 1
ATOM 580 C C . ILE A 1 72 ? -3.718 4.328 -17.532 1.00 68.38 72 ILE A C 1
ATOM 582 O O . ILE A 1 72 ? -4.217 4.340 -18.652 1.00 68.38 72 ILE A O 1
ATOM 586 N N . PHE A 1 73 ? -3.077 3.255 -17.066 1.00 67.62 73 PHE A N 1
ATOM 587 C CA . PHE A 1 73 ? -2.859 2.064 -17.895 1.00 67.62 73 PHE A CA 1
ATOM 588 C C . PHE A 1 73 ? -4.135 1.248 -18.145 1.00 67.62 73 PHE A C 1
ATOM 590 O O . PHE A 1 73 ? -4.248 0.599 -19.179 1.00 67.62 73 PHE A O 1
ATOM 597 N N . ALA A 1 74 ? -5.111 1.273 -17.234 1.00 66.12 74 ALA A N 1
ATOM 598 C CA . ALA A 1 74 ? -6.397 0.602 -17.439 1.00 66.12 74 ALA A CA 1
ATOM 599 C C . ALA A 1 74 ? -7.302 1.344 -18.440 1.00 66.12 74 ALA A C 1
ATOM 601 O O . ALA A 1 74 ? -8.133 0.723 -19.102 1.00 66.12 74 ALA A O 1
ATOM 602 N N . THR A 1 75 ? -7.160 2.669 -18.547 1.00 61.09 75 THR A N 1
ATOM 603 C CA . THR A 1 75 ? -7.938 3.506 -19.476 1.00 61.09 75 THR A CA 1
ATOM 604 C C . THR A 1 75 ? -7.326 3.604 -20.868 1.00 61.09 75 THR A C 1
ATOM 606 O O . THR A 1 75 ? -8.055 3.914 -21.815 1.00 61.09 75 THR A O 1
ATOM 609 N N . GLU A 1 76 ? -6.051 3.237 -21.035 1.00 59.06 76 GLU A N 1
ATOM 610 C CA . GLU A 1 76 ? -5.452 2.895 -22.328 1.00 59.06 76 GLU A CA 1
ATOM 611 C C . GLU A 1 76 ? -6.071 1.595 -22.879 1.00 59.06 76 GLU A C 1
ATOM 613 O O . GLU A 1 76 ? -5.428 0.558 -23.032 1.00 59.06 76 GLU A O 1
ATOM 618 N N . ASN A 1 77 ? -7.355 1.657 -23.242 1.00 54.56 77 ASN A N 1
ATOM 619 C CA . ASN A 1 77 ? -7.910 0.783 -24.260 1.00 54.56 77 ASN A CA 1
ATOM 620 C C . ASN A 1 77 ? -7.155 1.118 -25.541 1.00 54.56 77 ASN A C 1
ATOM 622 O O . ASN A 1 77 ? -7.537 2.024 -26.285 1.00 54.56 77 ASN A O 1
ATOM 626 N N . VAL A 1 78 ? -6.037 0.424 -25.757 1.00 57.94 78 VAL A N 1
ATOM 627 C CA . VAL A 1 78 ? -5.325 0.429 -27.025 1.00 57.94 78 VAL A CA 1
ATOM 628 C C . VAL A 1 78 ? -6.403 0.248 -28.080 1.00 57.94 78 VAL A C 1
ATOM 630 O O . VAL A 1 78 ? -7.153 -0.730 -28.043 1.00 57.94 78 VAL A O 1
ATOM 633 N N . SER A 1 79 ? -6.536 1.223 -28.979 1.00 57.72 79 SER A N 1
ATOM 634 C CA . SER A 1 79 ? -7.276 1.054 -30.222 1.00 57.72 79 SER A CA 1
ATOM 635 C C . SER A 1 79 ? -6.576 -0.083 -30.959 1.00 57.72 79 SER A C 1
ATOM 637 O O . SER A 1 79 ? -5.686 0.149 -31.779 1.00 57.72 79 SER A O 1
ATOM 639 N N . LEU A 1 80 ? -6.917 -1.321 -30.605 1.00 59.59 80 LEU A N 1
ATOM 640 C CA . LEU A 1 80 ? -6.507 -2.516 -31.303 1.00 59.59 80 LEU A CA 1
ATOM 641 C C . LEU A 1 80 ? -7.175 -2.380 -32.658 1.00 59.59 80 LEU A C 1
ATOM 643 O O . LEU A 1 80 ? -8.354 -2.696 -32.830 1.00 59.59 80 LEU A O 1
ATOM 647 N N . VAL A 1 81 ? -6.431 -1.785 -33.593 1.00 60.62 81 VAL A N 1
ATOM 648 C CA . VAL A 1 81 ? -6.787 -1.726 -35.001 1.00 60.62 81 VAL A CA 1
ATOM 649 C C . VAL A 1 81 ? -7.214 -3.139 -35.337 1.00 60.62 81 VAL A C 1
ATOM 651 O O . VAL A 1 81 ? -6.441 -4.083 -35.151 1.00 60.62 81 VAL A O 1
ATOM 654 N N . ARG A 1 82 ? -8.483 -3.287 -35.723 1.00 58.09 82 ARG A N 1
ATOM 655 C CA . ARG A 1 82 ? -9.056 -4.564 -36.133 1.00 58.09 82 ARG A CA 1
ATOM 656 C C . ARG A 1 82 ? -8.028 -5.201 -37.056 1.00 58.09 82 ARG A C 1
ATOM 658 O O . ARG A 1 82 ? -7.652 -4.548 -38.028 1.00 58.09 82 ARG A O 1
ATOM 665 N N . ALA A 1 83 ? -7.524 -6.389 -36.711 1.00 53.53 83 ALA A N 1
ATOM 666 C CA . ALA A 1 83 ? -6.561 -7.076 -37.557 1.00 53.53 83 ALA A CA 1
ATOM 667 C C . ALA A 1 83 ? -7.162 -7.092 -38.962 1.00 53.53 83 ALA A C 1
ATOM 669 O O . ALA A 1 83 ? -8.206 -7.711 -39.182 1.00 53.53 83 ALA A O 1
ATOM 670 N N . ALA A 1 84 ? -6.580 -6.314 -39.876 1.00 58.94 84 ALA A N 1
ATOM 671 C CA . ALA A 1 84 ? -6.911 -6.438 -41.275 1.00 58.94 84 ALA A CA 1
ATOM 672 C C . ALA A 1 84 ? -6.465 -7.856 -41.598 1.00 58.94 84 ALA A C 1
ATOM 674 O O . ALA A 1 84 ? -5.267 -8.140 -41.597 1.00 58.94 84 ALA A O 1
ATOM 675 N N . GLY A 1 85 ? -7.427 -8.776 -41.699 1.00 57.16 85 GLY A N 1
ATOM 676 C CA . GLY A 1 85 ? -7.123 -10.143 -42.072 1.00 57.16 85 GLY A CA 1
ATOM 677 C C . GLY A 1 85 ? -6.244 -10.093 -43.314 1.00 57.16 85 GLY A C 1
ATOM 678 O O . GLY A 1 85 ? -6.467 -9.267 -44.198 1.00 57.16 85 GLY A O 1
ATOM 679 N N . PHE A 1 86 ? -5.254 -10.975 -43.392 1.00 57.50 86 PHE A N 1
ATOM 680 C CA . PHE A 1 86 ? -4.427 -11.160 -44.589 1.00 57.50 86 PHE A CA 1
ATOM 681 C C . PHE A 1 86 ? -5.238 -11.642 -45.809 1.00 57.50 86 PHE A C 1
ATOM 683 O O . PHE A 1 86 ? -4.668 -12.055 -46.814 1.00 57.50 86 PHE A O 1
ATOM 690 N N . GLU A 1 87 ? -6.567 -11.627 -45.723 1.00 55.19 87 GLU A N 1
ATOM 691 C CA . GLU A 1 87 ? -7.462 -12.088 -46.757 1.00 55.19 87 GLU A CA 1
ATOM 692 C C . GLU A 1 87 ? -7.480 -11.051 -47.888 1.00 55.19 87 GLU A C 1
ATOM 694 O O . GLU A 1 87 ? -7.862 -9.892 -47.674 1.00 55.19 87 GLU A O 1
ATOM 699 N N . PRO A 1 88 ? -7.034 -11.425 -49.100 1.00 58.25 88 PRO A N 1
ATOM 700 C CA . PRO A 1 88 ? -7.087 -10.536 -50.245 1.00 58.25 88 PRO A CA 1
ATOM 701 C C . PRO A 1 88 ? -8.522 -10.056 -50.433 1.00 58.25 88 PRO A C 1
ATOM 703 O O . PRO A 1 88 ? -9.458 -10.855 -50.374 1.00 58.25 88 PRO A O 1
ATOM 706 N N . THR A 1 89 ? -8.706 -8.760 -50.687 1.00 57.66 89 THR A N 1
ATOM 707 C CA . THR A 1 89 ? -10.019 -8.180 -50.982 1.00 57.66 89 THR A CA 1
ATOM 708 C C . THR A 1 89 ? -10.531 -8.734 -52.313 1.00 57.66 89 THR A C 1
ATOM 710 O O . THR A 1 89 ? -10.400 -8.115 -53.369 1.00 57.66 89 THR A O 1
ATOM 713 N N . THR A 1 90 ? -11.097 -9.937 -52.293 1.00 58.47 90 THR A N 1
ATOM 714 C CA . THR A 1 90 ? -11.806 -10.481 -53.442 1.00 58.47 90 THR A CA 1
ATOM 715 C C . THR A 1 90 ? -13.108 -9.697 -53.560 1.00 58.47 90 THR A C 1
ATOM 717 O O . THR A 1 90 ? -13.884 -9.574 -52.614 1.00 58.47 90 THR A O 1
ATOM 720 N N . LYS A 1 91 ? -13.344 -9.088 -54.725 1.00 58.19 91 LYS A N 1
ATOM 721 C CA . LYS A 1 91 ? -14.476 -8.177 -54.987 1.00 58.19 91 LYS A CA 1
ATOM 722 C C . LYS A 1 91 ? -15.863 -8.858 -54.928 1.00 58.19 91 LYS A C 1
ATOM 724 O O . LYS A 1 91 ? -16.834 -8.280 -55.405 1.00 58.19 91 LYS A O 1
ATOM 729 N N . GLY A 1 92 ? -15.963 -10.078 -54.395 1.00 57.84 92 GLY A N 1
ATOM 730 C CA . GLY A 1 92 ? -17.076 -10.992 -54.638 1.00 57.84 92 GLY A CA 1
ATOM 731 C C . GLY A 1 92 ? -18.035 -11.265 -53.481 1.00 57.84 92 GLY A C 1
ATOM 732 O O . GLY A 1 92 ? -19.113 -11.777 -53.748 1.00 57.84 92 GLY A O 1
ATOM 733 N N . LEU A 1 93 ? -17.720 -10.945 -52.222 1.00 53.28 93 LEU A N 1
ATOM 734 C CA . LEU A 1 93 ? -18.592 -11.328 -51.100 1.00 53.28 93 LEU A CA 1
ATOM 735 C C . LEU A 1 93 ? -18.757 -10.183 -50.098 1.00 53.28 93 LEU A C 1
ATOM 737 O O . LEU A 1 93 ? -18.020 -10.058 -49.127 1.00 53.28 93 LEU A O 1
ATOM 741 N N . ARG A 1 94 ? -19.774 -9.341 -50.320 1.00 56.09 94 ARG A N 1
ATOM 742 C CA . ARG A 1 94 ? -20.364 -8.537 -49.243 1.00 56.09 94 ARG A CA 1
ATOM 743 C C . ARG A 1 94 ? -21.535 -9.296 -48.646 1.00 56.09 94 ARG A C 1
ATOM 745 O O . ARG A 1 94 ? -22.666 -9.080 -49.063 1.00 56.09 94 ARG A O 1
ATOM 752 N N . VAL A 1 95 ? -21.273 -10.106 -47.631 1.00 54.84 95 VAL A N 1
ATOM 753 C CA . VAL A 1 95 ? -22.259 -10.329 -46.571 1.00 54.84 95 VAL A CA 1
ATOM 754 C C . VAL A 1 95 ? -21.492 -10.571 -45.271 1.00 54.84 95 VAL A C 1
ATOM 756 O O . VAL A 1 95 ? -20.639 -11.457 -45.241 1.00 54.84 95 VAL A O 1
ATOM 759 N N . PRO A 1 96 ? -21.748 -9.823 -44.187 1.00 52.50 96 PRO A N 1
ATOM 760 C CA . PRO A 1 96 ? -21.363 -10.274 -42.861 1.00 52.50 96 PRO A CA 1
ATOM 761 C C . PRO A 1 96 ? -22.170 -11.540 -42.570 1.00 52.50 96 PRO A C 1
ATOM 763 O O . PRO A 1 96 ? -23.400 -11.494 -42.529 1.00 52.50 96 PRO A O 1
ATOM 766 N N . CYS A 1 97 ? -21.492 -12.674 -42.413 1.00 53.34 97 CYS A N 1
ATOM 767 C CA . CYS A 1 97 ? -22.124 -13.905 -41.962 1.00 53.34 97 CYS A CA 1
ATOM 768 C C . CYS A 1 97 ? -22.647 -13.673 -40.536 1.00 53.34 97 CYS A C 1
ATOM 770 O O . CYS A 1 97 ? -21.879 -13.636 -39.576 1.00 53.34 97 CYS A O 1
ATOM 772 N N . SER A 1 98 ? -23.949 -13.422 -40.412 1.00 51.88 98 SER A N 1
ATOM 773 C CA . SER A 1 98 ? -24.646 -13.400 -39.131 1.00 51.88 98 SER A CA 1
ATOM 774 C C . SER A 1 98 ? -24.849 -14.848 -38.696 1.00 51.88 98 SER A C 1
ATOM 776 O O . SER A 1 98 ? -25.577 -15.593 -39.347 1.00 51.88 98 SER A O 1
ATOM 778 N N . THR A 1 99 ? -24.228 -15.260 -37.593 1.00 52.56 99 THR A N 1
ATOM 779 C CA . THR A 1 99 ? -24.364 -16.594 -36.974 1.00 52.56 99 THR A CA 1
ATOM 780 C C . THR A 1 99 ? -25.729 -16.817 -36.304 1.00 52.56 99 THR A C 1
ATOM 782 O O . THR A 1 99 ? -25.838 -17.520 -35.305 1.00 52.56 99 THR A O 1
ATOM 785 N N . THR A 1 100 ? -26.799 -16.237 -36.851 1.00 47.81 100 THR A N 1
ATOM 786 C CA . THR A 1 100 ? -28.160 -16.389 -36.308 1.00 47.81 100 THR A CA 1
ATOM 787 C C . THR A 1 100 ? -28.822 -17.712 -36.736 1.00 47.81 100 THR A C 1
ATOM 789 O O . THR A 1 100 ? -29.767 -18.156 -36.093 1.00 47.81 100 THR A O 1
ATOM 792 N N . GLU A 1 101 ? -28.283 -18.416 -37.738 1.00 51.94 101 GLU A N 1
ATOM 793 C CA . GLU A 1 101 ? -28.895 -19.621 -38.331 1.00 51.94 101 GLU A CA 1
ATOM 794 C C . GLU A 1 101 ? -28.171 -20.934 -37.971 1.00 51.94 101 GLU A C 1
ATOM 796 O O . GLU A 1 101 ? -27.919 -21.783 -38.821 1.00 51.94 101 GLU A O 1
ATOM 801 N N . LEU A 1 102 ? -27.834 -21.136 -36.695 1.00 50.09 102 LEU A N 1
ATOM 802 C CA . LEU A 1 102 ? -27.535 -22.476 -36.168 1.00 50.09 102 LEU A CA 1
ATOM 803 C C . LEU A 1 102 ? -28.467 -22.801 -34.996 1.00 50.09 102 LEU A C 1
ATOM 805 O O . LEU A 1 102 ? -28.031 -23.037 -33.871 1.00 50.09 102 LEU A O 1
ATOM 809 N N . ARG A 1 103 ? -29.779 -22.827 -35.262 1.00 52.69 103 ARG A N 1
ATOM 810 C CA . ARG A 1 103 ? -30.697 -23.653 -34.466 1.00 52.69 103 ARG A CA 1
ATOM 811 C C . ARG A 1 103 ? -30.769 -25.035 -35.119 1.00 52.69 103 ARG A C 1
ATOM 813 O O . ARG A 1 103 ? -31.126 -25.109 -36.293 1.00 52.69 103 ARG A O 1
ATOM 820 N N . PRO A 1 104 ? -30.466 -26.130 -34.402 1.00 48.00 104 PRO A N 1
ATOM 821 C CA . PRO A 1 104 ? -30.738 -27.461 -34.917 1.00 48.00 104 PRO A CA 1
ATOM 822 C C . PRO A 1 104 ? -32.253 -27.605 -35.093 1.00 48.00 104 PRO A C 1
ATOM 824 O O . PRO A 1 104 ? -33.010 -27.446 -34.133 1.00 48.00 104 PRO A O 1
ATOM 827 N N . LEU A 1 105 ? -32.698 -27.884 -36.317 1.00 46.38 105 LEU A N 1
ATOM 828 C CA . LEU A 1 105 ? -34.061 -28.331 -36.572 1.00 46.38 105 LEU A CA 1
ATOM 829 C C . LEU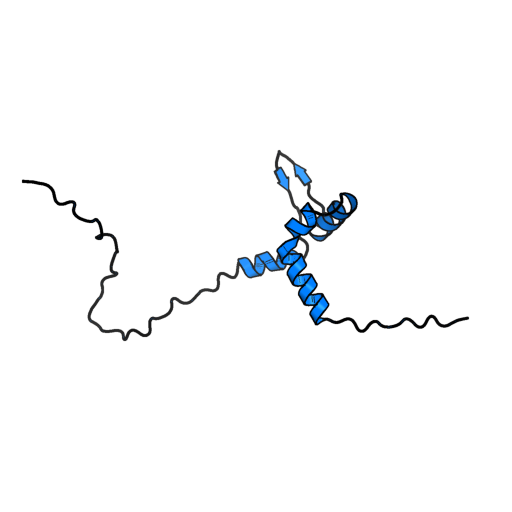 A 1 105 ? -34.247 -29.676 -35.865 1.00 46.38 105 LEU A C 1
ATOM 831 O O . LEU A 1 105 ? -33.665 -30.685 -36.263 1.00 46.38 105 LEU A O 1
ATOM 835 N N . GLY A 1 106 ? -35.043 -29.676 -34.796 1.00 46.00 106 GLY A N 1
ATOM 836 C CA . GLY A 1 106 ? -35.614 -30.898 -34.251 1.00 46.00 106 GLY A CA 1
ATOM 837 C C . GLY A 1 106 ? -36.450 -31.575 -35.334 1.00 46.00 106 GLY A C 1
ATOM 838 O O . GLY A 1 106 ? -37.436 -31.011 -35.806 1.00 46.00 106 GLY A O 1
ATOM 839 N N . LEU A 1 107 ? -36.023 -32.768 -35.744 1.00 44.09 107 LEU A N 1
ATOM 840 C CA . LEU A 1 107 ? -36.816 -33.694 -36.541 1.00 44.09 107 LEU A CA 1
ATOM 841 C C . LEU A 1 107 ? -38.034 -34.117 -35.719 1.00 44.09 107 LEU A C 1
ATOM 843 O O . LEU A 1 107 ? -37.890 -34.845 -34.740 1.00 44.09 107 LEU A O 1
ATOM 847 N N . ASN A 1 108 ? -39.222 -33.695 -36.147 1.00 44.31 108 ASN A N 1
ATOM 848 C CA . ASN A 1 108 ? -40.477 -34.259 -35.678 1.00 44.31 108 ASN A CA 1
ATOM 849 C C . ASN A 1 108 ? -41.182 -35.024 -36.809 1.00 44.31 108 ASN A C 1
ATOM 851 O O . ASN A 1 108 ? -41.472 -34.468 -37.866 1.00 44.31 108 ASN A O 1
ATOM 855 N N . THR A 1 109 ? -41.497 -36.279 -36.462 1.00 42.38 109 THR A N 1
ATOM 856 C CA . THR A 1 109 ? -42.708 -37.068 -36.768 1.00 42.38 109 THR A CA 1
ATOM 857 C C . THR A 1 109 ? -42.938 -37.599 -38.185 1.00 42.38 109 THR A C 1
ATOM 859 O O . THR A 1 109 ? -43.297 -36.841 -39.084 1.00 42.38 109 THR A O 1
ATOM 862 N N . SER A 1 110 ? -42.956 -38.931 -38.335 1.00 49.03 110 SER A N 1
ATOM 863 C CA . SER A 1 110 ? -44.189 -39.754 -38.410 1.00 49.03 110 SER A CA 1
ATOM 864 C C . SER A 1 110 ? -43.863 -41.246 -38.426 1.00 49.03 110 SER A C 1
ATOM 866 O O . SER A 1 110 ? -42.857 -41.610 -39.070 1.00 49.03 110 SER A O 1
#

Radius of gyration: 28.29 Å; chains: 1; bounding box: 80×51×73 Å

pLDDT: mean 72.76, std 17.05, range [40.66, 95.12]

Secondary structure (DSSP, 8-state):
------------HHHHHHHHHHHHHTHHHHHHHS-HHHHHHHHHHH-TT--EEETTEEE-S---HHHHHHHHHHH----------S----TT------TT----------

Foldseek 3Di:
DDPPPPPPDPDDPVVVVVVVVVCLVCVVVVLVPDDPVVNQVSQCQQQVPGWDQDPNDIDRPDGDPVVVVVVVVVVPPPPPPDPPPPDPPDVPDPDDPDPPPPDPPDDDDD

Sequence (110 aa):
MELTEMHAEEMDVGALLAYAYNFIRTVEITWLDAPFESKIKLQRLIFPLGVEYANGQFSNPKLSPLFKLIEIFATENVSLVRAAGFEPTTKGLRVPCSTTELRPLGLNTS